Protein AF-G5A6H3-F1 (afdb_monomer)

pLDDT: mean 76.56, std 13.39, range [35.28, 92.44]

Solvent-accessible surface area (backbone atoms only — not comparable to full-atom values): 8759 Å² total; per-residue (Å²): 106,71,71,62,59,63,60,44,74,93,44,100,85,47,59,55,49,63,44,80,76,49,101,48,30,39,38,37,39,37,41,42,73,44,77,41,95,83,40,44,35,33,40,39,39,37,40,33,43,37,38,55,46,83,60,92,42,37,40,32,39,37,40,34,44,34,43,38,41,36,38,43,68,88,54,76,70,49,73,50,49,35,39,36,38,39,40,37,38,39,34,64,39,88,93,39,90,96,43,68,46,78,48,75,49,74,49,79,41,75,57,94,70,90,62,98,46,71,67,62,53,51,49,48,40,65,74,45,49,50,54,52,51,50,49,54,51,50,54,51,51,54,50,51,52,50,55,52,54,53,53,65,70,69,56,82,131

Sequence (157 aa):
MWEVMKFGVISNECCACVFIRSEDMVASQGCFTQPLENGGSVKIRSQCLMKRIVVQGSIVFVESITEWVARPSCSAEWSHVTRDYGWVTVLSVASMPGMCQLQTVIRLQSSESMMNDPASSLLGLSDVIIPALRMVLRSRYQLVDKALLDSSRAAPL

Structure (mmCIF, N/CA/C/O backbone):
data_AF-G5A6H3-F1
#
_entry.id   AF-G5A6H3-F1
#
loop_
_atom_site.group_PDB
_atom_site.id
_atom_site.type_symbol
_atom_site.label_atom_id
_atom_site.label_alt_id
_atom_site.label_comp_id
_atom_site.label_asym_id
_atom_site.label_entity_id
_atom_site.label_seq_id
_atom_site.pdbx_PDB_ins_code
_atom_site.Cartn_x
_atom_site.Cartn_y
_atom_site.Cartn_z
_atom_site.occupancy
_atom_site.B_iso_or_equiv
_atom_site.auth_seq_id
_atom_site.auth_comp_id
_atom_site.auth_asym_id
_atom_site.auth_atom_id
_atom_site.pdbx_PDB_model_num
ATOM 1 N N . MET A 1 1 ? -7.684 -5.193 14.684 1.00 64.75 1 MET A N 1
ATOM 2 C CA . MET A 1 1 ? -7.267 -4.584 13.398 1.00 64.75 1 MET A CA 1
ATOM 3 C C . MET A 1 1 ? -6.236 -3.476 13.569 1.00 64.75 1 MET A C 1
ATOM 5 O O . MET A 1 1 ? -5.161 -3.613 13.016 1.00 64.75 1 MET A O 1
ATOM 9 N N . TRP A 1 2 ? -6.523 -2.398 14.309 1.00 72.88 2 TRP A N 1
ATOM 10 C CA . TRP A 1 2 ? -5.578 -1.275 14.444 1.00 72.88 2 TRP A CA 1
ATOM 11 C C . TRP A 1 2 ? -4.208 -1.689 14.992 1.00 72.88 2 TRP A C 1
ATOM 13 O O . TRP A 1 2 ? -3.192 -1.320 14.420 1.00 72.88 2 TRP A O 1
ATOM 23 N N . GLU A 1 3 ? -4.177 -2.546 16.015 1.00 72.50 3 GLU A N 1
ATOM 24 C CA . GLU A 1 3 ? -2.915 -3.102 16.519 1.00 72.50 3 GLU A CA 1
ATOM 25 C C . GLU A 1 3 ? -2.179 -3.918 15.445 1.00 72.50 3 GLU A C 1
ATOM 27 O O . GLU A 1 3 ? -0.991 -3.721 15.238 1.00 72.50 3 GLU A O 1
ATOM 32 N N . VAL A 1 4 ? -2.893 -4.728 14.654 1.00 67.94 4 VAL A N 1
ATOM 33 C CA . VAL A 1 4 ? -2.323 -5.454 13.498 1.00 67.94 4 VAL A CA 1
ATOM 34 C C . VAL A 1 4 ? -1.750 -4.488 12.451 1.00 67.94 4 VAL A C 1
ATOM 36 O O . VAL A 1 4 ? -0.679 -4.732 11.906 1.00 67.94 4 VAL A O 1
ATOM 39 N N . MET A 1 5 ? -2.419 -3.359 12.201 1.00 65.69 5 MET A N 1
ATOM 40 C CA . MET A 1 5 ? -1.929 -2.317 11.293 1.00 65.69 5 MET A CA 1
ATOM 41 C C . MET A 1 5 ? -0.677 -1.608 11.836 1.00 65.69 5 MET A C 1
ATOM 43 O O . MET A 1 5 ? 0.212 -1.289 11.048 1.00 65.69 5 MET A O 1
ATOM 47 N N . LYS A 1 6 ? -0.556 -1.415 13.160 1.00 67.88 6 LYS A N 1
ATOM 48 C CA . LYS A 1 6 ? 0.663 -0.885 13.807 1.00 67.88 6 LYS A CA 1
ATOM 49 C C . LYS A 1 6 ? 1.865 -1.818 13.671 1.00 67.88 6 LYS A C 1
ATOM 51 O O . LYS A 1 6 ? 2.990 -1.335 13.651 1.00 67.88 6 LYS A O 1
ATOM 56 N N . PHE A 1 7 ? 1.649 -3.126 13.543 1.00 61.50 7 PHE A N 1
ATOM 57 C CA . PHE A 1 7 ? 2.739 -4.078 13.308 1.00 61.50 7 PHE A CA 1
ATOM 58 C C . PHE A 1 7 ? 3.270 -4.064 11.870 1.00 61.50 7 PHE A C 1
ATOM 60 O O . PHE A 1 7 ? 4.231 -4.775 11.615 1.00 61.50 7 PHE A O 1
ATOM 67 N N . GLY A 1 8 ? 2.652 -3.286 10.964 1.00 53.25 8 GLY A N 1
ATOM 68 C CA . GLY A 1 8 ? 3.038 -3.047 9.568 1.00 53.25 8 GLY A CA 1
ATOM 69 C C . GLY A 1 8 ? 3.926 -4.108 8.912 1.00 53.25 8 GLY A C 1
ATOM 70 O O . GLY A 1 8 ? 5.129 -4.119 9.105 1.00 53.25 8 GLY A O 1
ATOM 71 N N . VAL A 1 9 ? 3.329 -4.920 8.034 1.00 52.25 9 VAL A N 1
ATOM 72 C CA . VAL A 1 9 ? 4.011 -5.918 7.187 1.00 52.25 9 VAL A CA 1
ATOM 73 C C . VAL A 1 9 ? 4.910 -6.868 7.991 1.00 52.25 9 VAL A C 1
ATOM 75 O O . VAL A 1 9 ? 6.132 -6.784 7.968 1.00 52.25 9 VAL A O 1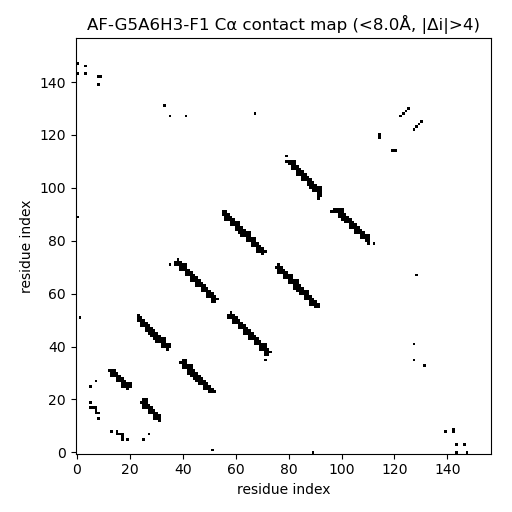
ATOM 78 N N . ILE A 1 10 ? 4.293 -7.866 8.621 1.00 43.12 10 ILE A N 1
ATOM 79 C CA . ILE A 1 10 ? 4.989 -9.094 9.025 1.00 43.12 10 ILE A CA 1
ATOM 80 C C . ILE A 1 10 ? 5.251 -9.917 7.753 1.00 43.12 10 ILE A C 1
ATOM 82 O O . ILE A 1 10 ? 4.490 -10.809 7.389 1.00 43.12 10 ILE A O 1
ATOM 86 N N . SER A 1 11 ? 6.306 -9.568 7.025 1.00 45.84 11 SER A N 1
ATOM 87 C CA . SER A 1 11 ? 6.936 -10.455 6.050 1.00 45.84 11 SER A CA 1
ATOM 88 C C . SER A 1 11 ? 8.443 -10.336 6.225 1.00 45.84 11 SER A C 1
ATOM 90 O O . SER A 1 11 ? 8.997 -9.251 6.058 1.00 45.84 11 SER A O 1
ATOM 92 N N . ASN A 1 12 ? 9.093 -11.457 6.553 1.00 42.59 12 ASN A N 1
ATOM 93 C CA . ASN A 1 12 ? 10.542 -11.576 6.778 1.00 42.59 12 ASN A CA 1
ATOM 94 C C . ASN A 1 12 ? 11.403 -11.112 5.587 1.00 42.59 12 ASN A C 1
ATOM 96 O O . ASN A 1 12 ? 12.612 -10.962 5.732 1.00 42.59 12 ASN A O 1
ATOM 100 N N . GLU A 1 13 ? 10.804 -10.896 4.416 1.00 50.97 13 GLU A N 1
ATOM 101 C CA . GLU A 1 13 ? 11.502 -10.560 3.172 1.00 50.97 13 GLU A CA 1
ATOM 102 C C . GLU A 1 13 ? 11.461 -9.056 2.837 1.00 50.97 13 GLU A C 1
ATOM 104 O O . GLU A 1 13 ? 12.041 -8.622 1.842 1.00 50.97 13 GLU A O 1
ATOM 109 N N . CYS A 1 14 ? 10.773 -8.239 3.644 1.00 59.44 14 CYS A N 1
ATOM 110 C CA . CYS A 1 14 ? 10.567 -6.814 3.380 1.00 59.44 14 CYS A CA 1
ATOM 111 C C . CYS A 1 14 ? 11.271 -5.930 4.421 1.00 59.44 14 CYS A C 1
ATOM 113 O O . CYS A 1 14 ? 11.074 -6.091 5.622 1.00 59.44 14 CYS A O 1
ATOM 115 N N . CYS A 1 15 ? 12.012 -4.912 3.969 1.00 64.44 15 CYS A N 1
ATOM 116 C CA . CYS A 1 15 ? 12.469 -3.832 4.846 1.00 64.44 15 CYS A CA 1
ATOM 117 C C . CYS A 1 15 ? 11.292 -2.880 5.097 1.00 64.44 15 CYS A C 1
ATOM 119 O O . CYS A 1 15 ? 11.088 -1.943 4.320 1.00 64.44 15 CYS A O 1
ATOM 121 N N . ALA A 1 16 ? 10.498 -3.133 6.138 1.00 72.44 16 ALA A N 1
ATOM 122 C CA . ALA A 1 16 ? 9.415 -2.252 6.564 1.00 72.44 16 ALA A CA 1
ATOM 123 C C . ALA A 1 16 ? 9.705 -1.650 7.946 1.00 72.44 16 ALA A C 1
ATOM 125 O O . ALA A 1 16 ? 10.083 -2.352 8.878 1.00 72.44 16 ALA A O 1
ATOM 126 N N . CYS A 1 17 ? 9.509 -0.341 8.073 1.00 79.25 17 CYS A N 1
ATOM 127 C CA . CYS A 1 17 ? 9.590 0.403 9.322 1.00 79.25 17 CYS A CA 1
ATOM 128 C C . CYS A 1 17 ? 8.228 1.028 9.613 1.00 79.25 17 CYS A C 1
ATOM 130 O O . CYS A 1 17 ? 7.607 1.611 8.720 1.00 79.25 17 CYS A O 1
ATOM 132 N N . VAL A 1 18 ? 7.788 0.955 10.867 1.00 80.50 18 VAL A N 1
ATOM 133 C CA . VAL A 1 18 ? 6.558 1.598 11.333 1.00 80.50 18 VAL A CA 1
ATOM 134 C C . VAL A 1 18 ? 6.892 2.602 12.425 1.00 80.50 18 VAL A C 1
ATOM 136 O O . VAL A 1 18 ? 7.639 2.311 13.354 1.00 80.50 18 VAL A O 1
ATOM 139 N N . PHE A 1 19 ? 6.321 3.793 12.310 1.00 84.56 19 PHE A N 1
ATOM 140 C CA . PHE A 1 19 ? 6.499 4.900 13.233 1.00 84.56 19 PHE A CA 1
ATOM 141 C C . PHE A 1 19 ? 5.136 5.288 13.797 1.00 84.56 19 PHE A C 1
ATOM 143 O O . PHE A 1 19 ? 4.286 5.836 13.089 1.00 84.56 19 PHE A O 1
ATOM 150 N N . ILE A 1 20 ? 4.924 5.024 15.083 1.00 86.94 20 ILE A N 1
ATOM 151 C CA . ILE A 1 20 ? 3.728 5.478 15.795 1.00 86.94 20 ILE A CA 1
ATOM 152 C C . ILE A 1 20 ? 3.871 6.988 16.013 1.00 86.94 20 ILE A C 1
ATOM 154 O O . ILE A 1 20 ? 4.813 7.438 16.663 1.00 86.94 20 ILE A O 1
ATOM 158 N N . ARG A 1 21 ? 2.972 7.780 15.420 1.00 88.00 21 ARG A N 1
ATOM 159 C CA . ARG A 1 21 ? 2.966 9.249 15.539 1.00 88.00 21 ARG A CA 1
ATOM 160 C C . ARG A 1 21 ? 2.017 9.721 16.635 1.00 88.00 21 ARG A C 1
ATOM 162 O O . ARG A 1 21 ? 2.308 10.704 17.306 1.00 88.00 21 ARG A O 1
ATOM 169 N N . SER A 1 22 ? 0.907 9.013 16.820 1.00 89.75 22 SER A N 1
ATOM 170 C CA . SER A 1 22 ? -0.029 9.178 17.934 1.00 89.75 22 SER A CA 1
ATOM 171 C C . SER A 1 22 ? -0.840 7.891 18.126 1.00 89.75 22 SER A C 1
ATOM 173 O O . SER A 1 22 ? -0.640 6.916 17.400 1.00 89.75 22 SER A O 1
ATOM 175 N N . GLU A 1 23 ? -1.776 7.881 19.079 1.00 88.62 23 GLU A N 1
ATOM 176 C CA . GLU A 1 23 ? -2.689 6.750 19.298 1.00 88.62 23 GLU A CA 1
ATOM 177 C C . GLU A 1 23 ? -3.436 6.327 18.019 1.00 88.62 23 GLU A C 1
ATOM 179 O O . GLU A 1 23 ? -3.594 5.130 17.761 1.00 88.62 23 GLU A O 1
ATOM 184 N N . ASP A 1 24 ? -3.824 7.307 17.199 1.00 90.12 24 ASP A N 1
ATOM 185 C CA . ASP A 1 24 ? -4.634 7.145 15.989 1.00 90.12 24 ASP A CA 1
ATOM 186 C C . ASP A 1 24 ? -3.874 7.453 14.695 1.00 90.12 24 ASP A C 1
ATOM 188 O O . ASP A 1 24 ? -4.481 7.552 13.629 1.00 90.12 24 ASP A O 1
ATOM 192 N N . MET A 1 25 ? -2.552 7.619 14.747 1.00 90.12 25 MET A N 1
ATOM 193 C CA . MET A 1 25 ? -1.760 7.945 13.564 1.00 90.12 25 MET A CA 1
ATOM 194 C C . MET A 1 25 ? -0.472 7.140 13.500 1.00 90.12 25 MET A C 1
ATOM 196 O O . MET A 1 25 ? 0.345 7.144 14.423 1.00 90.12 25 MET A O 1
ATOM 200 N N . VAL A 1 26 ? -0.266 6.493 12.358 1.00 89.31 26 VAL A N 1
ATOM 201 C CA . VAL A 1 26 ? 0.889 5.645 12.085 1.00 89.31 26 VAL A CA 1
ATOM 202 C C . VAL A 1 26 ? 1.474 6.039 10.740 1.00 89.31 26 VAL A C 1
ATOM 204 O O . VAL A 1 26 ? 0.757 6.136 9.751 1.00 89.31 26 VAL A O 1
ATOM 207 N N . ALA A 1 27 ? 2.784 6.245 10.693 1.00 88.56 27 ALA A N 1
ATOM 208 C CA . ALA A 1 27 ? 3.519 6.316 9.441 1.00 88.56 27 ALA A CA 1
ATOM 209 C C . ALA A 1 27 ? 4.242 4.989 9.209 1.00 88.56 27 ALA A C 1
ATOM 211 O O . ALA A 1 27 ? 4.684 4.337 10.150 1.00 88.56 27 ALA A O 1
ATOM 212 N N . SER A 1 28 ? 4.386 4.589 7.958 1.00 86.38 28 SER A N 1
ATOM 213 C CA . SER A 1 28 ? 5.127 3.398 7.573 1.00 86.38 28 SER A CA 1
ATOM 214 C C . SER A 1 28 ? 5.986 3.686 6.355 1.00 86.38 28 SER A C 1
ATOM 216 O O . SER A 1 28 ? 5.643 4.512 5.509 1.00 86.38 28 SER A O 1
ATOM 218 N N . GLN A 1 29 ? 7.122 3.011 6.283 1.00 87.25 29 GLN A N 1
ATOM 219 C CA . GLN A 1 29 ? 8.006 3.028 5.134 1.00 87.25 29 GLN A CA 1
ATOM 220 C C . GLN A 1 29 ? 8.359 1.589 4.793 1.00 87.25 29 GLN A C 1
ATOM 222 O O . GLN A 1 29 ? 8.780 0.845 5.668 1.00 87.25 29 GLN A O 1
ATOM 227 N N . GLY A 1 30 ? 8.189 1.194 3.538 1.00 84.06 30 GLY A N 1
ATOM 228 C CA . GLY A 1 30 ? 8.499 -0.145 3.057 1.00 84.06 30 GLY A CA 1
ATOM 229 C C . GLY A 1 30 ? 9.390 -0.097 1.827 1.00 84.06 30 GLY A C 1
ATOM 230 O O . GLY A 1 30 ? 9.196 0.742 0.951 1.00 84.06 30 GLY A O 1
ATOM 231 N N . CYS A 1 31 ? 10.345 -1.016 1.744 1.00 86.12 31 CYS A N 1
ATOM 232 C CA . CYS A 1 31 ? 11.110 -1.294 0.539 1.00 86.12 31 CYS A CA 1
ATOM 233 C C . CYS A 1 31 ? 11.086 -2.798 0.270 1.00 86.12 31 CYS A C 1
ATOM 235 O O . CYS A 1 31 ? 11.505 -3.587 1.116 1.00 86.12 31 CYS A O 1
ATOM 237 N N . PHE A 1 32 ? 10.620 -3.188 -0.912 1.00 83.25 32 PHE A N 1
ATOM 238 C CA . PHE A 1 32 ? 10.561 -4.585 -1.332 1.00 83.25 32 PHE A CA 1
ATOM 239 C C . PHE A 1 32 ? 10.791 -4.705 -2.835 1.00 83.25 32 PHE A C 1
ATOM 241 O O . PHE A 1 32 ? 10.558 -3.763 -3.592 1.00 83.25 32 PHE A O 1
ATOM 248 N N . THR A 1 33 ? 11.281 -5.862 -3.262 1.00 86.19 33 THR A N 1
ATOM 249 C CA . THR A 1 33 ? 11.539 -6.165 -4.671 1.00 86.19 33 THR A CA 1
ATOM 250 C C . THR A 1 33 ? 10.623 -7.301 -5.081 1.00 86.19 33 THR A C 1
ATOM 252 O O . THR A 1 33 ? 10.571 -8.311 -4.386 1.00 86.19 33 THR A O 1
ATOM 255 N N . GLN A 1 34 ? 9.909 -7.149 -6.194 1.00 82.69 34 GLN A N 1
ATOM 256 C CA . GLN A 1 34 ? 9.093 -8.218 -6.760 1.00 82.69 34 GLN A CA 1
ATOM 257 C C . GLN A 1 34 ? 9.616 -8.637 -8.134 1.00 82.69 34 GLN A C 1
ATOM 259 O O . GLN A 1 34 ? 10.009 -7.769 -8.920 1.00 82.69 34 GLN A O 1
ATOM 264 N N . PRO A 1 35 ? 9.645 -9.944 -8.439 1.00 84.56 35 PRO A N 1
ATOM 265 C CA . PRO A 1 35 ? 9.925 -10.411 -9.789 1.00 84.56 35 PRO A CA 1
ATOM 266 C C . PRO A 1 35 ? 8.793 -9.994 -10.738 1.00 84.56 35 PRO A C 1
ATOM 268 O O . PRO A 1 35 ? 7.630 -9.936 -10.340 1.00 84.56 35 PRO A O 1
ATOM 271 N N . LEU A 1 36 ? 9.138 -9.700 -11.992 1.00 83.25 36 LEU A N 1
ATOM 272 C CA . LEU A 1 36 ? 8.161 -9.458 -13.058 1.00 83.25 36 LEU A CA 1
ATOM 273 C C . LEU A 1 36 ? 7.874 -10.766 -13.803 1.00 83.25 36 LEU A C 1
ATOM 275 O O . LEU A 1 36 ? 8.789 -11.563 -14.011 1.00 83.25 36 LEU A O 1
ATOM 279 N N . GLU A 1 37 ? 6.629 -10.970 -14.245 1.00 77.50 37 GLU A N 1
ATOM 280 C CA . GLU A 1 37 ? 6.214 -12.190 -14.967 1.00 77.50 37 GLU A CA 1
ATOM 281 C C . GLU A 1 37 ? 7.039 -12.421 -16.245 1.00 77.50 37 GLU A C 1
ATOM 283 O O . GLU A 1 37 ? 7.411 -13.549 -16.555 1.00 77.50 37 GLU A O 1
ATOM 288 N N . ASN A 1 38 ? 7.414 -11.338 -16.929 1.00 74.06 38 ASN A N 1
ATOM 289 C CA . ASN A 1 38 ? 8.176 -11.367 -18.183 1.00 74.06 38 ASN A CA 1
ATOM 290 C C . ASN A 1 38 ? 9.702 -11.418 -17.966 1.00 74.06 38 ASN A C 1
ATOM 292 O O . ASN A 1 38 ? 10.475 -11.158 -18.888 1.00 74.06 38 ASN A O 1
ATOM 296 N N . GLY A 1 39 ? 10.144 -11.701 -16.740 1.00 82.25 39 GLY A N 1
ATOM 297 C CA . GLY A 1 39 ? 11.538 -11.589 -16.334 1.00 82.25 39 GLY A CA 1
ATOM 298 C C . GLY A 1 39 ? 11.923 -10.177 -15.885 1.00 82.25 39 GLY A C 1
ATOM 299 O O . GLY A 1 39 ? 11.329 -9.165 -16.269 1.00 82.25 39 GLY A O 1
ATOM 300 N N . GLY A 1 40 ? 12.943 -10.114 -15.032 1.00 87.44 40 GLY A N 1
ATOM 301 C CA . GLY A 1 40 ? 13.390 -8.880 -14.397 1.00 87.44 40 GLY A CA 1
ATOM 302 C C . GLY A 1 40 ? 12.738 -8.660 -13.035 1.00 87.44 40 GLY A C 1
ATOM 303 O O . GLY A 1 40 ? 12.225 -9.588 -12.407 1.00 87.44 40 GLY A O 1
ATOM 304 N N . SER A 1 41 ? 12.796 -7.427 -12.538 1.00 89.62 41 SER A N 1
ATOM 305 C CA . SER A 1 41 ? 12.278 -7.099 -11.205 1.00 89.62 41 SER A CA 1
ATOM 306 C C . SER A 1 41 ? 11.793 -5.662 -11.107 1.00 89.62 41 SER A C 1
ATOM 308 O O . SER A 1 41 ? 12.256 -4.786 -11.832 1.00 89.62 41 SER A O 1
ATOM 310 N N . VAL A 1 42 ? 10.893 -5.405 -10.165 1.00 87.56 42 VAL A N 1
ATOM 311 C CA . VAL A 1 42 ? 10.499 -4.062 -9.754 1.00 87.56 42 VAL A CA 1
ATOM 312 C C . VAL A 1 42 ? 10.851 -3.858 -8.289 1.00 87.56 42 VAL A C 1
ATOM 314 O O . VAL A 1 42 ? 10.444 -4.623 -7.417 1.00 87.56 42 VAL A O 1
ATOM 317 N N . LYS A 1 43 ? 11.633 -2.817 -8.012 1.00 89.62 43 LYS A N 1
ATOM 318 C CA . LYS A 1 43 ? 11.880 -2.337 -6.656 1.00 89.62 43 LYS A CA 1
ATOM 319 C C . LYS A 1 43 ? 10.819 -1.303 -6.314 1.00 89.62 43 LYS A C 1
ATOM 321 O O . LYS A 1 43 ? 10.634 -0.338 -7.049 1.00 89.62 43 LYS A O 1
ATOM 326 N N . ILE A 1 44 ? 10.157 -1.510 -5.189 1.00 87.75 44 ILE A N 1
ATOM 327 C CA . ILE A 1 44 ? 9.022 -0.721 -4.736 1.00 87.75 44 ILE 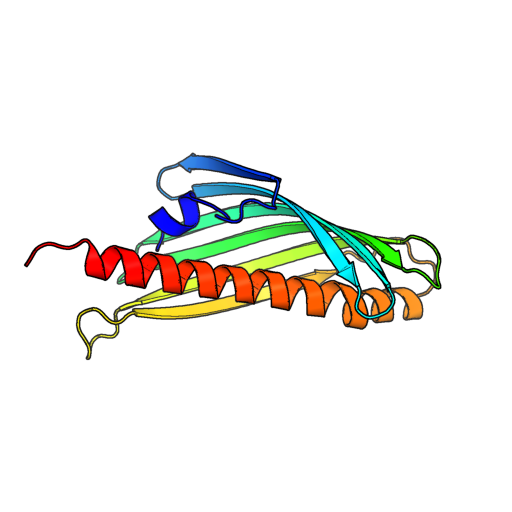A CA 1
ATOM 328 C C . ILE A 1 44 ? 9.413 -0.090 -3.408 1.00 87.75 44 ILE A C 1
ATOM 330 O O . ILE A 1 44 ? 9.793 -0.791 -2.467 1.00 87.75 44 ILE A O 1
ATOM 334 N N . ARG A 1 45 ? 9.346 1.238 -3.338 1.00 89.56 45 ARG A N 1
ATOM 335 C CA . ARG A 1 45 ? 9.543 2.004 -2.106 1.00 89.56 45 ARG A CA 1
ATOM 336 C C . ARG A 1 45 ? 8.277 2.775 -1.810 1.00 89.56 45 ARG A C 1
ATOM 338 O O . ARG A 1 45 ? 7.906 3.647 -2.578 1.00 89.56 45 ARG A O 1
ATOM 345 N N . SER A 1 46 ? 7.630 2.464 -0.701 1.00 87.62 46 SER A N 1
ATOM 346 C CA . SER A 1 46 ? 6.375 3.091 -0.301 1.00 87.62 46 SER A CA 1
ATOM 347 C C . SER A 1 46 ? 6.563 3.814 1.023 1.00 87.62 46 SER A C 1
ATOM 349 O O . SER A 1 46 ? 7.157 3.276 1.957 1.00 87.62 46 SER A O 1
ATOM 351 N N . GLN A 1 47 ? 6.063 5.038 1.100 1.00 90.12 47 GLN A N 1
ATOM 352 C 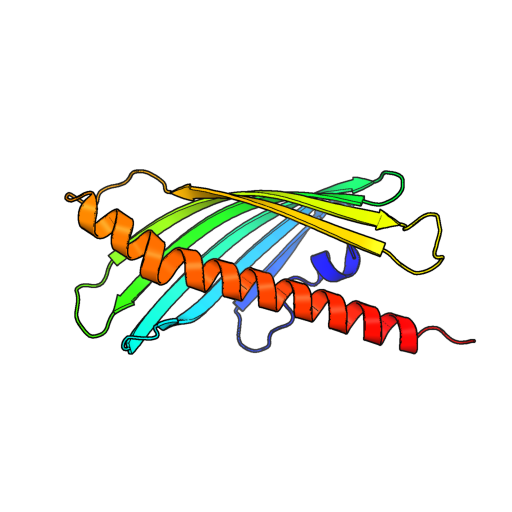CA . GLN A 1 47 ? 5.873 5.783 2.336 1.00 90.12 47 GLN A CA 1
ATOM 353 C C . GLN A 1 47 ? 4.379 5.983 2.511 1.00 90.12 47 GLN A C 1
ATOM 355 O O . GLN A 1 47 ? 3.726 6.469 1.594 1.00 90.12 47 GLN A O 1
ATOM 360 N N . CYS A 1 48 ? 3.826 5.593 3.649 1.00 88.19 48 CYS A N 1
ATOM 361 C CA . CYS A 1 48 ? 2.391 5.596 3.874 1.00 88.19 48 CYS A CA 1
ATOM 362 C C . CYS A 1 48 ? 2.053 6.194 5.238 1.00 88.19 48 CYS A C 1
ATOM 364 O O . CYS A 1 48 ? 2.637 5.815 6.252 1.00 88.19 48 CYS A O 1
ATOM 366 N N . LEU A 1 49 ? 1.096 7.113 5.261 1.00 90.88 49 LEU A N 1
ATOM 367 C CA . LEU A 1 49 ? 0.477 7.658 6.453 1.00 90.88 49 LEU A CA 1
ATOM 368 C C . LEU A 1 49 ? -0.917 7.052 6.617 1.00 90.88 49 LEU A C 1
ATOM 370 O O . LEU A 1 49 ? -1.723 7.032 5.689 1.00 90.88 49 LEU A O 1
ATOM 374 N N . MET A 1 50 ? -1.198 6.570 7.819 1.00 90.12 50 MET A N 1
ATOM 375 C CA . MET A 1 50 ? -2.475 5.989 8.198 1.00 90.12 50 MET A CA 1
ATOM 376 C C . MET A 1 50 ? -3.043 6.750 9.388 1.00 90.12 50 MET A C 1
ATOM 378 O O . MET A 1 50 ? -2.353 6.936 10.393 1.00 90.12 50 MET A O 1
ATOM 382 N N . LYS A 1 51 ? -4.306 7.166 9.291 1.00 92.31 51 LYS A N 1
ATOM 383 C CA . LYS A 1 51 ? -5.027 7.846 10.371 1.00 92.31 51 LYS A CA 1
ATOM 384 C C . LYS A 1 51 ? -6.333 7.126 10.677 1.00 92.31 51 LYS A C 1
ATOM 386 O O . LYS A 1 51 ? -7.195 7.016 9.808 1.00 92.31 51 LYS A O 1
ATOM 391 N N . ARG A 1 52 ? -6.492 6.667 11.914 1.00 92.38 52 ARG A N 1
ATOM 392 C CA . ARG A 1 52 ? -7.712 6.032 12.409 1.00 92.38 52 ARG A CA 1
ATOM 393 C C . ARG A 1 52 ? -8.717 7.077 12.889 1.00 92.38 52 ARG A C 1
ATOM 395 O O . ARG A 1 52 ? -8.356 8.086 13.484 1.00 92.38 52 ARG A O 1
ATOM 402 N N . ILE A 1 53 ? -9.989 6.791 12.656 1.00 90.44 53 ILE A N 1
ATOM 403 C CA . ILE A 1 53 ? -11.133 7.415 13.310 1.00 90.44 53 ILE A CA 1
ATOM 404 C C . ILE A 1 53 ? -11.964 6.291 13.926 1.00 90.44 53 ILE A C 1
ATOM 406 O O . ILE A 1 53 ? -12.362 5.346 13.237 1.00 90.44 53 ILE A O 1
ATOM 410 N N . VAL A 1 54 ? -12.197 6.384 15.233 1.00 88.75 54 VAL A N 1
ATOM 411 C CA . VAL A 1 54 ? -13.011 5.419 15.976 1.00 88.75 54 VAL A CA 1
ATOM 412 C C . VAL A 1 54 ? -14.486 5.791 15.826 1.00 88.75 54 VAL A C 1
ATOM 414 O O . VAL A 1 54 ? -14.877 6.931 16.064 1.00 88.75 54 VAL A O 1
ATOM 417 N N . VAL A 1 55 ? -15.295 4.820 15.409 1.00 83.88 55 VAL A N 1
ATOM 418 C CA . VAL A 1 55 ? -16.759 4.923 15.267 1.00 83.88 55 VAL A CA 1
ATOM 419 C C . VAL A 1 55 ? -17.390 3.672 15.898 1.00 83.88 55 VAL A C 1
ATOM 421 O O . VAL A 1 55 ? -16.758 3.031 16.736 1.00 83.88 55 VAL A O 1
ATOM 424 N N . GLN A 1 56 ? -18.600 3.260 15.500 1.00 80.62 56 GLN A N 1
ATOM 425 C CA . GLN A 1 56 ? -19.096 1.896 15.756 1.00 80.62 56 GLN A CA 1
ATOM 426 C C . GLN A 1 56 ? -18.308 0.874 14.904 1.00 80.62 56 GLN A C 1
ATOM 428 O O . GLN A 1 56 ? -18.817 0.289 13.952 1.00 80.62 56 GLN A O 1
ATOM 433 N N . GLY A 1 57 ? -17.013 0.745 15.200 1.00 81.75 57 GLY A N 1
ATOM 434 C CA . GLY A 1 57 ? -16.000 0.134 14.346 1.00 81.75 57 GLY A CA 1
ATOM 435 C C . GLY A 1 57 ? -14.779 1.044 14.207 1.00 81.75 57 GLY A C 1
ATOM 436 O O . GLY A 1 57 ? -14.394 1.767 15.129 1.00 81.75 57 GLY A O 1
ATOM 437 N N . SER A 1 58 ? -14.131 1.026 13.049 1.00 85.12 58 SER A N 1
ATOM 438 C CA . SER A 1 58 ? -13.010 1.923 12.758 1.00 85.12 58 SER A CA 1
ATOM 439 C C . SER A 1 58 ? -12.938 2.245 11.275 1.00 85.12 58 SER A C 1
ATOM 441 O O . SER A 1 58 ? -13.141 1.373 10.434 1.00 85.12 58 SER A O 1
ATOM 443 N N . ILE A 1 59 ? -12.597 3.488 10.959 1.00 89.31 59 ILE A N 1
ATOM 444 C CA . ILE A 1 59 ? -12.231 3.918 9.609 1.00 89.31 59 ILE A CA 1
ATOM 445 C C . ILE A 1 59 ? -10.761 4.317 9.655 1.00 89.31 59 ILE A C 1
ATOM 447 O O . ILE A 1 59 ? -10.347 5.040 10.555 1.00 89.31 59 ILE A O 1
ATOM 451 N N . VAL A 1 60 ? -9.962 3.843 8.710 1.00 89.38 60 VAL A N 1
ATOM 452 C CA . VAL A 1 60 ? -8.545 4.176 8.586 1.00 89.38 60 VAL A CA 1
ATOM 453 C C . VAL A 1 60 ? -8.343 4.852 7.247 1.00 89.38 60 VAL A C 1
ATOM 455 O O . VAL A 1 60 ? -8.478 4.2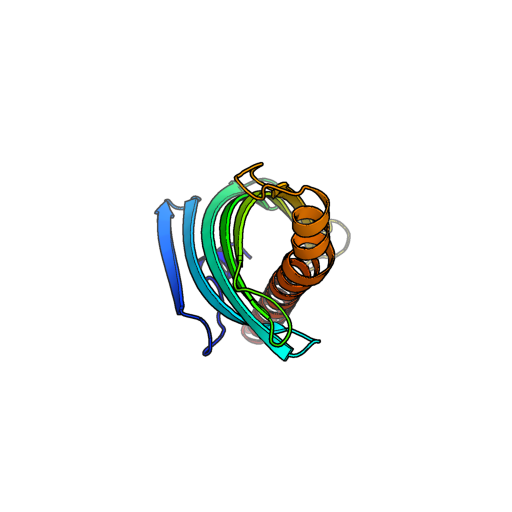13 6.210 1.00 89.38 60 VAL A O 1
ATOM 458 N N . PHE A 1 61 ? -8.028 6.140 7.272 1.00 91.56 61 PHE A N 1
ATOM 459 C CA . PHE A 1 61 ? -7.571 6.866 6.096 1.00 91.56 61 PHE A CA 1
ATOM 460 C C . PHE A 1 61 ? -6.140 6.471 5.791 1.00 91.56 61 PHE A C 1
ATOM 462 O O . PHE A 1 61 ? -5.323 6.350 6.704 1.00 91.56 61 PHE A O 1
ATOM 469 N N . VAL A 1 62 ? -5.858 6.280 4.512 1.00 89.38 62 VAL A N 1
ATOM 470 C CA . VAL A 1 62 ? -4.554 5.881 4.000 1.00 89.38 62 VAL A CA 1
ATOM 471 C C . VAL A 1 62 ? -4.144 6.902 2.957 1.00 89.38 62 VAL A C 1
ATOM 473 O O . VAL A 1 62 ? -4.925 7.212 2.060 1.00 89.38 62 VAL A O 1
ATOM 476 N N . GLU A 1 63 ? -2.926 7.405 3.071 1.00 92.44 63 GLU A N 1
ATOM 477 C CA . GLU A 1 63 ? -2.247 8.170 2.032 1.00 92.44 63 GLU A CA 1
ATOM 478 C C . GLU A 1 63 ? -0.853 7.579 1.854 1.00 92.44 63 GLU A C 1
ATOM 480 O O . GLU A 1 63 ? -0.190 7.244 2.835 1.00 92.44 63 GLU A O 1
ATOM 485 N N . SER A 1 64 ? -0.396 7.412 0.621 1.00 89.38 64 SER A N 1
ATOM 486 C CA . SER A 1 64 ? 0.932 6.901 0.334 1.00 89.38 64 SER A CA 1
ATOM 487 C C . SER A 1 64 ? 1.523 7.518 -0.921 1.00 89.38 64 SER A C 1
ATOM 489 O O . SER A 1 64 ? 0.828 7.890 -1.866 1.00 89.38 64 SER A O 1
ATOM 491 N N . ILE A 1 65 ? 2.846 7.617 -0.910 1.00 90.81 65 ILE A N 1
ATOM 492 C CA . ILE A 1 65 ? 3.670 7.872 -2.080 1.00 90.81 65 ILE A CA 1
ATOM 493 C C . ILE A 1 65 ? 4.488 6.610 -2.310 1.00 90.81 65 ILE A C 1
ATOM 495 O O . ILE A 1 65 ? 5.166 6.131 -1.395 1.00 90.81 65 ILE A O 1
ATOM 499 N N . THR A 1 66 ? 4.430 6.085 -3.528 1.00 89.06 66 THR A N 1
ATOM 500 C CA . THR A 1 66 ? 5.159 4.883 -3.913 1.00 89.06 66 THR A CA 1
ATOM 501 C C . THR A 1 66 ? 6.035 5.163 -5.126 1.00 89.06 66 THR A C 1
ATOM 503 O O . THR A 1 66 ? 5.555 5.566 -6.184 1.00 89.06 66 THR A O 1
ATOM 506 N N . GLU A 1 67 ? 7.334 4.944 -4.961 1.00 90.62 67 GLU A N 1
ATOM 507 C CA . GLU A 1 67 ? 8.321 4.935 -6.032 1.00 90.62 67 GLU A CA 1
ATOM 508 C C . GLU A 1 67 ? 8.466 3.513 -6.573 1.00 90.62 67 GLU A C 1
ATOM 510 O O . GLU A 1 67 ? 8.627 2.543 -5.822 1.00 90.62 67 GLU A O 1
ATOM 515 N N . TRP A 1 68 ? 8.468 3.410 -7.893 1.00 89.50 68 TRP A N 1
ATOM 516 C CA . TRP A 1 68 ? 8.601 2.177 -8.647 1.00 89.50 68 TRP A CA 1
ATOM 517 C C . TRP A 1 68 ? 9.863 2.288 -9.485 1.00 89.50 68 TRP A C 1
ATOM 519 O O . TRP A 1 68 ? 10.022 3.258 -10.220 1.00 89.50 68 TRP A O 1
ATOM 529 N N . VAL A 1 69 ? 10.761 1.315 -9.380 1.00 89.94 69 VAL A N 1
ATOM 530 C CA . VAL A 1 69 ? 11.944 1.214 -10.241 1.00 89.94 69 VAL A CA 1
ATOM 531 C C . VAL A 1 69 ? 11.940 -0.166 -10.867 1.00 89.94 69 VAL A C 1
ATOM 533 O O . VAL A 1 69 ? 12.284 -1.151 -10.209 1.00 89.94 69 VAL A O 1
ATOM 536 N N . ALA A 1 70 ? 11.507 -0.239 -12.119 1.00 87.81 70 ALA A N 1
ATOM 537 C CA . ALA A 1 70 ? 11.391 -1.482 -12.855 1.00 87.81 70 ALA A CA 1
ATOM 538 C C . ALA A 1 70 ? 12.617 -1.701 -13.737 1.00 87.81 70 ALA A C 1
ATOM 540 O O . ALA A 1 70 ? 13.038 -0.818 -14.480 1.00 87.81 70 ALA A O 1
ATOM 541 N N . ARG A 1 71 ? 13.145 -2.922 -13.683 1.00 89.19 71 ARG A N 1
ATOM 542 C CA . ARG A 1 71 ? 14.234 -3.442 -14.511 1.00 89.19 71 ARG A CA 1
ATOM 543 C C . ARG A 1 71 ? 13.725 -4.655 -15.286 1.00 89.19 71 ARG A C 1
ATOM 545 O O . ARG A 1 71 ? 13.967 -5.782 -14.841 1.00 89.19 71 ARG A O 1
ATOM 552 N N . PRO A 1 72 ? 12.958 -4.461 -16.371 1.00 83.81 72 PRO A N 1
ATOM 553 C CA . PRO A 1 72 ? 12.499 -5.568 -17.200 1.00 83.81 72 PRO A CA 1
ATOM 554 C C . PRO A 1 72 ? 13.676 -6.204 -17.943 1.00 83.81 72 PRO A C 1
ATOM 556 O O . PRO A 1 72 ? 14.648 -5.529 -18.271 1.00 83.81 72 PRO A O 1
ATOM 559 N N . SER A 1 73 ? 13.592 -7.498 -18.249 1.00 84.69 73 SER A N 1
ATOM 560 C CA . SER A 1 73 ? 14.663 -8.196 -18.980 1.00 84.69 73 SER A CA 1
ATOM 561 C C . SER A 1 73 ? 14.806 -7.762 -20.444 1.00 84.69 73 SER A C 1
ATOM 563 O O . SER A 1 73 ? 15.877 -7.923 -21.022 1.00 84.69 73 SER A O 1
ATOM 565 N N . CYS A 1 74 ? 13.740 -7.227 -21.047 1.00 79.81 74 CYS A N 1
ATOM 566 C CA . CYS A 1 74 ? 13.660 -6.948 -22.485 1.00 79.81 74 CYS A CA 1
ATOM 567 C C . CYS A 1 74 ? 13.530 -5.453 -22.829 1.00 79.81 74 CYS A C 1
ATOM 569 O O . CYS A 1 74 ? 13.301 -5.116 -23.987 1.00 79.81 74 CYS A O 1
ATOM 571 N N . SER A 1 75 ? 13.645 -4.551 -21.851 1.00 78.62 75 SER A N 1
ATOM 572 C CA . SER A 1 75 ? 13.528 -3.105 -22.072 1.00 78.62 75 SER A CA 1
ATOM 573 C C . SER A 1 75 ? 14.434 -2.314 -21.131 1.00 78.62 75 SER A C 1
ATOM 575 O O . SER A 1 75 ? 14.994 -2.859 -20.183 1.00 78.62 75 SER A O 1
ATOM 577 N N . ALA A 1 76 ? 14.555 -1.009 -21.377 1.00 84.19 76 ALA A N 1
ATOM 578 C CA . ALA A 1 76 ? 15.288 -0.116 -20.488 1.00 84.19 76 ALA A CA 1
ATOM 579 C C . 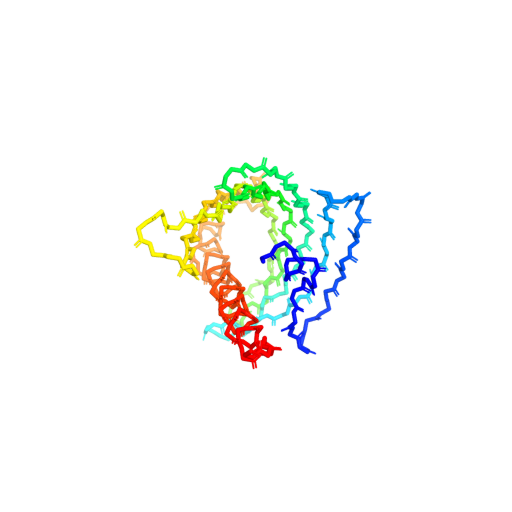ALA A 1 76 ? 14.663 -0.066 -19.082 1.00 84.19 76 ALA A C 1
ATOM 581 O O . ALA A 1 76 ? 13.449 -0.237 -18.918 1.00 84.19 76 ALA A O 1
ATOM 582 N N . GLU A 1 77 ? 15.512 0.195 -18.081 1.00 87.12 77 GLU A N 1
ATOM 583 C CA . GLU A 1 77 ? 15.066 0.533 -16.730 1.00 87.12 77 GLU A CA 1
ATOM 584 C C . GLU A 1 77 ? 14.197 1.791 -16.789 1.00 87.12 77 GLU A C 1
ATOM 586 O O . GLU A 1 77 ? 14.529 2.762 -17.473 1.00 87.12 77 GLU A O 1
ATOM 591 N N . TRP A 1 78 ? 13.097 1.778 -16.047 1.00 85.38 78 TRP A N 1
ATOM 592 C CA . TRP A 1 78 ? 12.250 2.946 -15.885 1.00 85.38 78 TRP A CA 1
ATOM 593 C C . TRP A 1 78 ? 11.871 3.141 -14.425 1.00 85.38 78 TRP A C 1
ATOM 595 O O . TRP A 1 78 ? 11.810 2.195 -13.633 1.00 85.38 78 TRP A O 1
ATOM 605 N N . SER A 1 79 ? 11.605 4.396 -14.074 1.00 87.12 79 SER A N 1
ATOM 606 C CA . SER A 1 79 ? 11.096 4.767 -12.765 1.00 87.12 79 SER A CA 1
ATOM 607 C C . SER A 1 79 ? 9.784 5.524 -12.883 1.00 87.12 79 SER A C 1
ATOM 609 O O . SER A 1 79 ? 9.505 6.195 -13.876 1.00 87.12 79 SER A O 1
ATOM 611 N N . HIS A 1 80 ? 8.944 5.367 -11.871 1.00 86.19 80 HIS A N 1
ATOM 612 C CA . HIS A 1 80 ? 7.652 6.020 -11.812 1.00 86.19 80 HIS A CA 1
ATOM 613 C C . HIS A 1 80 ? 7.277 6.316 -10.365 1.00 86.19 80 HIS A C 1
ATOM 615 O O . HIS A 1 80 ? 7.701 5.610 -9.450 1.00 86.19 80 HIS A O 1
ATOM 621 N N . VAL A 1 81 ? 6.463 7.346 -10.150 1.00 88.12 81 VAL A N 1
ATOM 622 C CA . VAL A 1 81 ? 5.953 7.697 -8.823 1.00 88.12 81 VAL A CA 1
ATOM 623 C C . VAL A 1 81 ? 4.438 7.733 -8.871 1.00 88.12 81 VAL A C 1
ATOM 625 O O . VAL A 1 81 ? 3.840 8.442 -9.680 1.00 88.12 81 VAL A O 1
ATOM 628 N N . THR A 1 82 ? 3.818 6.990 -7.964 1.00 88.56 82 THR A N 1
ATOM 629 C CA . THR A 1 82 ? 2.377 7.040 -7.742 1.00 88.56 82 THR A CA 1
ATOM 630 C C . THR A 1 82 ? 2.073 7.633 -6.383 1.00 88.56 82 THR A C 1
ATOM 632 O O . THR A 1 82 ? 2.828 7.473 -5.425 1.00 88.56 82 THR A O 1
ATOM 635 N N . ARG A 1 83 ? 0.919 8.282 -6.295 1.00 90.31 83 ARG A N 1
ATOM 636 C CA . ARG A 1 83 ? 0.268 8.607 -5.035 1.00 90.31 83 ARG A CA 1
ATOM 637 C C . ARG A 1 83 ? -0.972 7.751 -4.913 1.00 90.31 83 ARG A C 1
ATOM 639 O O . ARG A 1 83 ? -1.732 7.645 -5.870 1.00 90.31 83 ARG A O 1
ATOM 646 N N . ASP A 1 84 ? -1.186 7.153 -3.762 1.00 86.88 84 ASP A N 1
ATOM 647 C CA . ASP A 1 84 ? -2.414 6.437 -3.473 1.00 86.88 84 ASP A CA 1
ATOM 648 C C . ASP A 1 84 ? -3.062 6.988 -2.215 1.00 86.88 84 ASP A C 1
ATOM 650 O O . ASP A 1 84 ? -2.398 7.371 -1.257 1.00 86.88 84 ASP A O 1
ATOM 654 N N . TYR A 1 85 ? -4.381 7.099 -2.250 1.00 90.88 85 TYR A N 1
ATOM 655 C CA . TYR A 1 85 ? -5.155 7.555 -1.112 1.00 90.88 85 TYR A CA 1
ATOM 656 C C . TYR A 1 85 ? -6.484 6.832 -1.059 1.00 90.88 85 TYR A C 1
ATOM 658 O O . TYR A 1 85 ? -7.035 6.401 -2.075 1.00 90.88 85 TYR A O 1
ATOM 666 N N . GLY A 1 86 ? -7.023 6.705 0.139 1.00 90.88 86 GLY A N 1
ATOM 667 C CA . GLY A 1 86 ? -8.290 6.038 0.323 1.00 90.88 86 GLY A CA 1
ATOM 668 C C . GLY A 1 86 ? -8.559 5.719 1.772 1.00 90.88 86 GLY A C 1
ATOM 669 O O . GLY A 1 86 ? -8.074 6.396 2.680 1.00 90.88 86 GLY A O 1
ATOM 670 N N . TRP A 1 87 ? -9.366 4.692 1.985 1.00 89.00 87 TRP A N 1
ATOM 671 C CA . TRP A 1 87 ? -9.763 4.292 3.317 1.00 89.00 87 TRP A CA 1
ATOM 672 C C . TRP A 1 87 ? -9.996 2.794 3.424 1.00 89.00 87 TRP A C 1
ATOM 674 O O . TRP A 1 87 ? -10.330 2.106 2.457 1.00 89.00 87 TRP A O 1
ATOM 684 N N . VAL A 1 88 ? -9.855 2.317 4.652 1.00 86.56 88 VAL A N 1
ATOM 685 C CA . VAL A 1 88 ? -10.215 0.976 5.089 1.00 86.56 88 VAL A CA 1
ATOM 686 C C . VAL A 1 88 ? -11.248 1.120 6.197 1.00 86.56 88 VAL A C 1
ATOM 688 O O . VAL A 1 88 ? -10.984 1.783 7.196 1.00 86.56 88 VAL A O 1
ATOM 691 N N . THR A 1 89 ? -12.424 0.521 6.051 1.00 87.00 89 THR A N 1
ATOM 692 C CA . THR A 1 89 ? -13.424 0.443 7.118 1.00 87.00 89 THR A CA 1
ATOM 693 C C . THR A 1 89 ? -13.449 -0.955 7.714 1.00 87.00 89 THR A C 1
ATOM 695 O O . THR A 1 89 ? -13.325 -1.958 7.015 1.00 87.00 89 THR A O 1
ATOM 698 N N . VAL A 1 90 ? -13.601 -1.007 9.033 1.00 82.69 90 VAL A N 1
ATOM 699 C CA . VAL A 1 90 ? -13.796 -2.221 9.819 1.00 82.69 90 VAL A CA 1
ATOM 700 C C . VAL A 1 90 ? -15.074 -2.016 10.607 1.00 82.69 90 VAL A C 1
ATOM 702 O O . VAL A 1 90 ? -15.092 -1.246 11.569 1.00 82.69 90 VAL A O 1
ATOM 705 N N . LEU A 1 91 ? -16.147 -2.666 10.180 1.00 82.62 91 LEU A N 1
ATOM 706 C CA . LEU A 1 91 ? -17.465 -2.541 10.795 1.00 82.62 91 LEU A CA 1
ATOM 707 C C . LEU A 1 91 ? -17.844 -3.862 11.453 1.00 82.62 91 LEU A C 1
ATOM 709 O O . LEU A 1 91 ? -17.625 -4.922 10.874 1.00 82.62 91 LEU A O 1
ATOM 713 N N . SER A 1 92 ? -18.412 -3.808 12.656 1.00 77.12 92 SER A N 1
ATOM 714 C CA . SER A 1 92 ? -18.994 -5.001 13.276 1.00 77.12 92 SER A CA 1
ATOM 715 C C . SER A 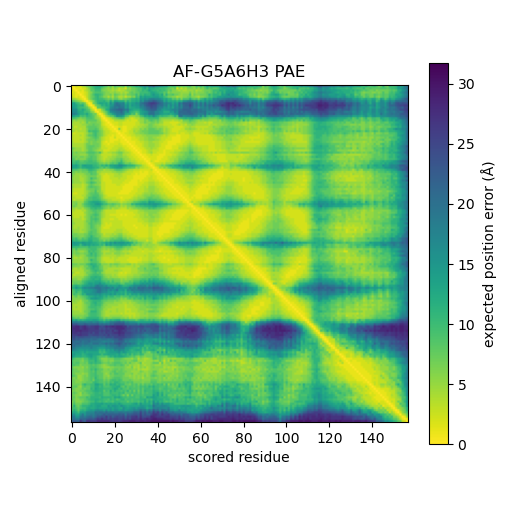1 92 ? -20.274 -5.383 12.538 1.00 77.12 92 SER A C 1
ATOM 717 O O . SER A 1 92 ? -21.089 -4.515 12.215 1.00 77.12 92 SER A O 1
ATOM 719 N N . VAL A 1 93 ? -20.471 -6.672 12.275 1.00 79.31 93 VAL A N 1
ATOM 720 C CA . VAL A 1 93 ? -21.717 -7.157 11.679 1.00 79.31 93 VAL A CA 1
ATOM 721 C C . VAL A 1 93 ? -22.746 -7.300 12.795 1.00 79.31 93 VAL A C 1
ATOM 723 O O . VAL A 1 93 ? -22.674 -8.222 13.602 1.00 79.31 93 VAL A O 1
ATOM 726 N N . ALA A 1 94 ? -23.722 -6.389 12.841 1.00 76.06 94 ALA A N 1
ATOM 727 C CA . ALA A 1 94 ? -24.705 -6.312 13.927 1.00 76.06 94 ALA A CA 1
ATOM 728 C C . ALA A 1 94 ? -25.460 -7.633 14.183 1.00 76.06 94 ALA A C 1
ATOM 730 O O . ALA A 1 94 ? -25.837 -7.919 15.315 1.00 76.06 94 ALA A O 1
ATOM 731 N N . SER A 1 95 ? -25.662 -8.448 13.145 1.00 79.06 95 SER A N 1
ATOM 732 C CA . SER A 1 95 ? -26.359 -9.734 13.229 1.00 79.06 95 SER A CA 1
ATOM 733 C C . SER A 1 95 ? -25.474 -10.916 13.639 1.00 79.06 95 SER A C 1
ATOM 735 O O . SER A 1 95 ? -26.006 -11.997 13.876 1.00 79.06 95 SER A O 1
ATOM 737 N N . MET A 1 96 ? -24.146 -10.757 13.693 1.00 76.75 96 MET A N 1
ATOM 738 C CA . MET A 1 96 ? -23.200 -11.847 13.962 1.00 76.75 96 MET A CA 1
ATOM 739 C C . MET A 1 96 ? -22.070 -11.380 14.893 1.00 76.75 96 MET A C 1
ATOM 741 O O . MET A 1 96 ? -21.050 -10.867 14.423 1.00 76.75 96 MET A O 1
ATOM 745 N N . PRO A 1 97 ? -22.223 -11.573 16.216 1.00 71.69 97 PRO A N 1
ATOM 746 C CA . PRO A 1 97 ? -21.186 -11.250 17.190 1.00 71.69 97 PRO A CA 1
ATOM 747 C C . PRO A 1 97 ? -19.858 -11.931 16.839 1.00 71.69 97 PRO A C 1
ATOM 749 O O . P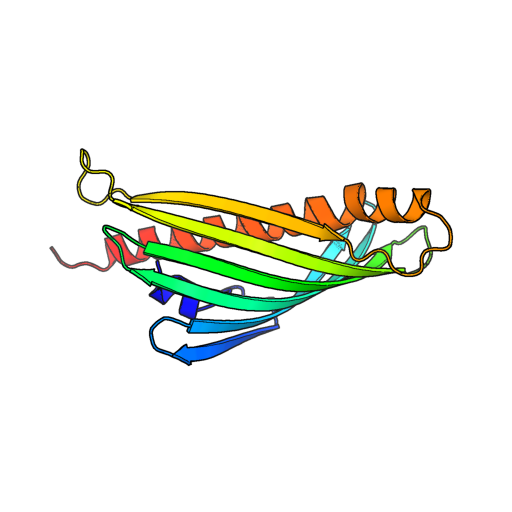RO A 1 97 ? -19.817 -13.129 16.573 1.00 71.69 97 PRO A O 1
ATOM 752 N N . GLY A 1 98 ? -18.770 -11.160 16.823 1.00 70.50 98 GLY A N 1
ATOM 753 C CA . GLY A 1 98 ? -17.433 -11.654 16.474 1.00 70.50 98 GLY A CA 1
ATOM 754 C C . GLY A 1 98 ? -17.100 -11.626 14.978 1.00 70.50 98 GLY A C 1
ATOM 755 O O . GLY A 1 98 ? -15.945 -11.858 14.626 1.00 70.50 98 GLY A O 1
ATOM 756 N N . MET A 1 99 ? -18.053 -11.288 14.100 1.00 72.69 99 MET A N 1
ATOM 757 C CA . MET A 1 99 ? -17.766 -11.028 12.688 1.00 72.69 99 MET A CA 1
ATOM 758 C C . MET A 1 99 ? -17.596 -9.536 12.408 1.00 72.69 99 MET A C 1
ATOM 760 O O . MET A 1 99 ? -18.376 -8.695 12.857 1.00 72.69 99 MET A O 1
ATOM 764 N N . CYS A 1 100 ? -16.592 -9.219 11.594 1.00 75.75 100 CYS A N 1
ATOM 765 C CA . CYS A 1 100 ? -16.336 -7.872 11.105 1.00 75.75 100 CYS A CA 1
ATOM 766 C C . CYS A 1 100 ? -16.347 -7.864 9.576 1.00 75.75 100 CYS A C 1
ATOM 768 O O . CYS A 1 100 ? -15.799 -8.763 8.939 1.00 75.75 100 CYS A O 1
ATOM 770 N N . GLN A 1 101 ? -16.918 -6.818 8.989 1.00 81.31 101 GLN A N 1
ATOM 771 C CA . GLN A 1 101 ? -16.792 -6.516 7.574 1.00 81.31 101 GLN A CA 1
ATOM 772 C C . GLN A 1 101 ? -15.609 -5.573 7.362 1.00 81.31 101 GLN A C 1
ATOM 774 O O . GLN A 1 101 ? -15.531 -4.508 7.979 1.00 81.31 101 GLN A O 1
ATOM 779 N N . LEU A 1 102 ? -14.701 -5.972 6.473 1.00 81.62 102 LEU A N 1
ATOM 780 C CA . LEU A 1 102 ? -13.580 -5.163 6.019 1.00 81.62 102 LEU A CA 1
ATOM 781 C C . LEU A 1 102 ? -13.881 -4.650 4.610 1.00 81.62 102 LEU A C 1
ATOM 783 O O . LEU A 1 102 ? -14.082 -5.446 3.693 1.00 81.62 102 LEU A O 1
ATOM 787 N N . GLN A 1 103 ? -13.893 -3.335 4.426 1.00 85.44 103 GLN A N 1
ATOM 788 C CA . GLN A 1 103 ? -14.012 -2.722 3.106 1.00 85.44 103 GLN A CA 1
ATOM 789 C C . GLN A 1 103 ? -12.832 -1.791 2.879 1.00 85.44 103 GLN A C 1
ATOM 791 O O . GLN A 1 103 ? -12.505 -0.977 3.734 1.00 85.44 103 GLN A O 1
ATOM 796 N N . THR A 1 104 ? -12.224 -1.868 1.703 1.00 83.19 104 THR A N 1
ATOM 797 C CA . THR A 1 104 ? -11.111 -0.994 1.336 1.00 83.19 104 THR A CA 1
ATOM 798 C C . THR A 1 104 ? -11.387 -0.364 -0.006 1.00 83.19 104 THR A C 1
ATOM 800 O O . THR A 1 104 ? -11.765 -1.045 -0.961 1.00 83.19 104 THR A O 1
ATOM 803 N N . VAL A 1 105 ? -11.138 0.932 -0.084 1.00 88.19 105 VAL A N 1
ATOM 804 C CA . VAL A 1 105 ? -11.178 1.698 -1.321 1.00 88.19 105 VAL A CA 1
ATOM 805 C C . VAL A 1 105 ? -9.871 2.460 -1.398 1.00 88.19 105 VAL A C 1
ATOM 807 O O . VAL A 1 105 ? -9.585 3.258 -0.515 1.00 88.19 105 VAL A O 1
ATOM 810 N N . ILE A 1 106 ? -9.075 2.204 -2.435 1.00 83.75 106 ILE A N 1
ATOM 811 C CA . ILE A 1 106 ? -7.819 2.910 -2.698 1.00 83.75 106 ILE A CA 1
ATOM 812 C C . ILE A 1 106 ? -7.884 3.455 -4.116 1.00 83.75 106 ILE A C 1
ATOM 814 O O . ILE A 1 106 ? -8.156 2.717 -5.064 1.00 83.75 106 ILE A O 1
ATOM 818 N N . ARG A 1 107 ? -7.625 4.751 -4.257 1.00 87.88 107 ARG A N 1
ATOM 819 C CA . ARG A 1 107 ? -7.453 5.413 -5.541 1.00 87.88 107 ARG A CA 1
ATOM 820 C C . ARG A 1 107 ? -5.969 5.595 -5.793 1.00 87.88 107 ARG A C 1
ATOM 822 O O . ARG A 1 107 ? -5.284 6.246 -5.015 1.00 87.88 107 ARG A O 1
ATOM 829 N N . LEU A 1 108 ? -5.502 5.032 -6.900 1.00 85.12 108 LEU A N 1
ATOM 830 C CA . LEU A 1 108 ? -4.148 5.224 -7.391 1.00 85.12 108 LEU A CA 1
ATOM 831 C C . LEU A 1 108 ? -4.136 6.404 -8.364 1.00 85.12 108 LEU A C 1
ATOM 833 O O . LEU A 1 108 ? -4.909 6.438 -9.322 1.00 85.12 108 LEU A O 1
ATOM 837 N N . GLN A 1 109 ? -3.253 7.359 -8.122 1.00 85.75 109 GLN A N 1
ATOM 838 C CA . GLN A 1 109 ? -2.957 8.471 -9.004 1.00 85.75 109 GLN A CA 1
ATOM 839 C C . GLN A 1 109 ? -1.508 8.346 -9.468 1.00 85.75 109 GLN A C 1
ATOM 841 O O . GLN A 1 109 ? -0.569 8.353 -8.673 1.00 85.75 109 GLN A O 1
ATOM 846 N N . SER A 1 110 ? -1.327 8.226 -10.774 1.00 75.81 110 SER A N 1
ATOM 847 C CA . SER A 1 110 ? -0.016 8.345 -11.398 1.00 75.81 110 SER A CA 1
ATOM 848 C C . SER A 1 110 ? 0.379 9.821 -11.416 1.00 75.81 110 SER A C 1
ATOM 850 O O . SER A 1 110 ? -0.440 10.672 -11.769 1.00 75.81 110 SER A O 1
ATOM 852 N N . SER A 1 111 ? 1.601 10.144 -10.987 1.00 67.69 111 SER A N 1
ATOM 853 C CA . SER A 1 111 ? 2.143 11.473 -11.258 1.00 67.69 111 SER A CA 1
ATOM 854 C C . SER A 1 111 ? 2.464 11.538 -12.746 1.00 67.69 111 SER A C 1
ATOM 856 O O . SER A 1 111 ? 3.287 10.759 -13.226 1.00 67.69 111 SER A O 1
ATOM 858 N N . GLU A 1 112 ? 1.855 12.473 -13.470 1.00 57.75 112 GLU A N 1
ATOM 859 C CA . GLU A 1 112 ? 2.301 12.823 -14.819 1.00 57.75 112 GLU A CA 1
ATOM 860 C C . GLU A 1 112 ? 3.737 13.355 -14.706 1.00 57.75 112 GLU A C 1
ATOM 862 O O . GLU A 1 112 ? 3.962 14.471 -14.245 1.00 57.75 112 GLU A O 1
ATOM 867 N N . SER A 1 113 ? 4.740 12.530 -15.000 1.00 48.59 113 SER A N 1
ATOM 868 C CA . SER A 1 113 ? 6.132 12.973 -14.991 1.00 48.59 113 SER A CA 1
ATOM 869 C C . SER A 1 113 ? 6.985 12.162 -15.962 1.00 48.59 113 SER A C 1
ATOM 871 O O . SER A 1 113 ? 7.263 10.986 -15.739 1.00 48.59 113 SER A O 1
ATOM 873 N N . MET A 1 114 ? 7.419 12.862 -17.017 1.00 46.56 114 MET A N 1
ATOM 874 C CA . MET A 1 114 ? 8.681 12.682 -17.751 1.00 46.56 114 MET A CA 1
ATOM 875 C C . MET A 1 114 ? 8.908 11.364 -18.509 1.00 46.56 114 MET A C 1
ATOM 877 O O . MET A 1 114 ? 10.048 11.054 -18.844 1.00 46.56 114 MET A O 1
ATOM 881 N N . MET A 1 115 ? 7.875 10.606 -18.876 1.00 48.88 115 MET A N 1
ATOM 882 C CA . MET A 1 115 ? 8.017 9.781 -20.079 1.00 48.88 115 MET A CA 1
ATOM 883 C C . MET A 1 115 ? 7.640 10.641 -21.277 1.00 48.88 115 MET A C 1
ATOM 885 O O . MET A 1 115 ? 6.506 11.095 -21.383 1.00 48.88 115 MET A O 1
ATOM 889 N N . ASN A 1 116 ? 8.591 10.844 -22.188 1.00 51.56 116 ASN A N 1
ATOM 890 C CA . ASN A 1 116 ? 8.375 11.555 -23.453 1.00 51.56 116 ASN A CA 1
ATOM 891 C C . ASN A 1 116 ? 7.322 10.881 -24.358 1.00 51.56 116 ASN A C 1
ATOM 893 O O . ASN A 1 116 ? 7.002 11.422 -25.412 1.00 51.56 116 ASN A O 1
ATOM 897 N N . ASP A 1 117 ? 6.791 9.720 -23.958 1.00 57.03 117 ASP A N 1
ATOM 898 C CA . ASP A 1 117 ? 5.791 8.970 -24.701 1.00 57.03 117 ASP A CA 1
ATOM 899 C C . ASP A 1 117 ? 4.698 8.389 -23.761 1.00 57.03 117 ASP A C 1
ATOM 901 O O . ASP A 1 117 ? 4.988 7.538 -22.900 1.00 57.03 117 ASP A O 1
ATOM 905 N N . PRO A 1 118 ? 3.435 8.847 -23.891 1.00 58.44 118 PRO A N 1
ATOM 906 C CA . PRO A 1 118 ? 2.307 8.400 -23.073 1.00 58.44 118 PRO A CA 1
ATOM 907 C C . PRO A 1 118 ? 1.971 6.909 -23.244 1.00 58.44 118 PRO A C 1
ATOM 909 O O . PRO A 1 118 ? 1.419 6.311 -22.317 1.00 58.44 118 PRO A O 1
ATOM 912 N N . ALA A 1 119 ? 2.337 6.273 -24.364 1.00 58.53 119 ALA A N 1
ATOM 913 C CA . ALA A 1 119 ? 2.075 4.847 -24.581 1.00 58.53 119 ALA A CA 1
ATOM 914 C C . ALA A 1 119 ? 2.903 3.957 -23.634 1.00 58.53 119 ALA A C 1
ATOM 916 O O . ALA A 1 119 ? 2.376 3.036 -23.008 1.00 58.53 119 ALA A O 1
ATOM 917 N N . SER A 1 120 ? 4.184 4.281 -23.446 1.00 60.47 120 SER A N 1
ATOM 918 C CA . SER A 1 120 ? 5.081 3.583 -22.513 1.00 60.47 120 SER A CA 1
ATOM 919 C C . SER A 1 120 ? 4.704 3.775 -21.038 1.00 60.47 120 SER A C 1
ATOM 921 O O . SER A 1 120 ? 4.884 2.857 -20.238 1.00 60.47 120 SER A O 1
ATOM 923 N N . SER A 1 121 ? 4.113 4.922 -20.679 1.00 61.72 121 SER A N 1
ATOM 924 C CA . SER A 1 121 ? 3.584 5.154 -19.322 1.00 61.72 121 SER A CA 1
ATOM 925 C C . SER A 1 121 ? 2.373 4.276 -19.012 1.00 61.72 121 SER A C 1
ATOM 927 O O . SER A 1 121 ? 2.264 3.736 -17.911 1.00 61.72 121 SER A O 1
ATOM 929 N N . LEU A 1 122 ? 1.469 4.112 -19.983 1.00 63.84 122 LEU A N 1
ATOM 930 C CA . LEU A 1 122 ? 0.272 3.286 -19.825 1.00 63.84 122 LEU A CA 1
ATOM 931 C C . LEU A 1 122 ? 0.615 1.797 -19.700 1.00 63.84 122 LEU A C 1
ATOM 933 O O . LEU A 1 122 ? 0.041 1.131 -18.842 1.00 63.84 122 LEU A O 1
ATOM 937 N N . LEU A 1 123 ? 1.592 1.310 -20.474 1.00 65.81 123 LEU A N 1
ATOM 938 C CA . LEU A 1 123 ? 2.083 -0.072 -20.389 1.00 65.81 123 LEU A CA 1
ATOM 939 C C . LEU A 1 123 ? 2.746 -0.367 -19.033 1.00 65.81 123 LEU A C 1
ATOM 941 O O . LEU A 1 123 ? 2.439 -1.369 -18.393 1.00 65.81 123 LEU A O 1
ATOM 945 N N . GLY A 1 124 ? 3.594 0.535 -18.522 1.00 69.44 124 GLY A N 1
ATOM 946 C CA . GLY A 1 124 ? 4.181 0.381 -17.182 1.00 69.44 124 GLY A CA 1
ATOM 947 C C . GLY A 1 124 ? 3.130 0.365 -16.061 1.00 69.44 124 GLY A C 1
ATOM 948 O O . GLY A 1 124 ? 3.251 -0.387 -15.088 1.00 69.44 124 GLY A O 1
ATOM 949 N N . LEU A 1 125 ? 2.058 1.153 -16.210 1.00 72.12 125 LEU A N 1
ATOM 950 C CA . LEU A 1 125 ? 0.935 1.168 -15.272 1.00 72.12 125 LEU A CA 1
ATOM 951 C C . LEU A 1 125 ? 0.120 -0.134 -15.307 1.00 72.12 125 LEU A C 1
ATOM 953 O O . LEU A 1 125 ? -0.150 -0.698 -14.242 1.00 72.12 125 LEU A O 1
ATOM 957 N N . SER A 1 126 ? -0.270 -0.610 -16.495 1.00 74.62 126 SER A N 1
ATOM 958 C CA . SER A 1 126 ? -1.107 -1.808 -16.651 1.00 74.62 126 SER A CA 1
ATOM 959 C C . SER A 1 126 ? -0.370 -3.101 -16.334 1.00 74.62 126 SER A C 1
ATOM 961 O O . SER A 1 126 ? -0.951 -3.976 -15.690 1.00 74.62 126 SER A O 1
ATOM 963 N N . ASP A 1 127 ? 0.894 -3.202 -16.740 1.00 77.69 127 ASP A N 1
ATOM 964 C CA . ASP A 1 127 ? 1.609 -4.481 -16.772 1.00 77.69 127 ASP A CA 1
ATOM 965 C C . ASP A 1 127 ? 2.463 -4.695 -15.520 1.00 77.69 127 ASP A C 1
ATOM 967 O O . ASP A 1 127 ? 2.769 -5.830 -15.161 1.00 77.69 127 ASP A O 1
ATOM 971 N N . VAL A 1 128 ? 2.835 -3.614 -14.822 1.00 77.94 128 VAL A N 1
ATOM 972 C CA . VAL A 1 128 ? 3.720 -3.689 -13.650 1.00 77.94 128 VAL A CA 1
ATOM 973 C C . VAL A 1 128 ? 3.062 -3.125 -12.397 1.00 77.94 128 VAL A C 1
ATOM 975 O O . VAL A 1 128 ? 2.929 -3.836 -11.399 1.00 77.94 128 VAL A O 1
ATOM 978 N N . ILE A 1 129 ? 2.617 -1.867 -12.427 1.00 79.25 129 ILE A N 1
ATOM 979 C CA . ILE A 1 129 ? 2.168 -1.172 -11.209 1.00 79.25 129 ILE A CA 1
ATOM 980 C C . ILE A 1 129 ? 0.860 -1.763 -10.676 1.00 79.25 129 ILE A C 1
ATOM 982 O O . ILE A 1 129 ? 0.770 -2.101 -9.494 1.00 79.25 129 ILE A O 1
ATOM 986 N N . ILE A 1 130 ? -0.159 -1.916 -11.526 1.00 79.50 130 ILE A N 1
ATOM 987 C CA . ILE A 1 130 ? -1.465 -2.438 -11.106 1.00 79.50 130 ILE A CA 1
ATOM 988 C C . ILE A 1 130 ? -1.357 -3.883 -10.571 1.00 79.50 130 ILE A C 1
ATOM 990 O O . ILE A 1 130 ? -1.891 -4.143 -9.485 1.00 79.50 130 ILE A O 1
ATOM 994 N N . PRO A 1 131 ? -0.683 -4.832 -11.254 1.00 79.69 131 PRO A N 1
ATOM 995 C CA . PRO A 1 131 ? -0.486 -6.184 -10.734 1.00 79.69 131 PRO A CA 1
ATOM 996 C C . PRO A 1 131 ? 0.278 -6.211 -9.408 1.00 79.69 131 PRO A C 1
ATOM 998 O O . PRO A 1 131 ? -0.188 -6.836 -8.452 1.00 79.69 131 PRO A O 1
ATOM 1001 N N . ALA A 1 132 ? 1.391 -5.477 -9.304 1.00 74.00 132 ALA A N 1
ATOM 1002 C CA . ALA A 1 132 ? 2.188 -5.426 -8.081 1.00 74.00 132 ALA A CA 1
ATOM 1003 C C . ALA A 1 132 ? 1.397 -4.827 -6.907 1.00 74.00 132 ALA A C 1
ATOM 1005 O O . ALA A 1 132 ? 1.404 -5.385 -5.807 1.00 74.00 132 ALA A O 1
ATOM 1006 N N . LEU A 1 133 ? 0.637 -3.750 -7.135 1.00 75.06 133 LEU A N 1
ATOM 1007 C CA . LEU A 1 133 ? -0.227 -3.155 -6.114 1.00 75.06 133 LEU A CA 1
ATOM 1008 C C . LEU A 1 133 ? -1.315 -4.135 -5.654 1.00 75.06 133 LEU A C 1
ATOM 1010 O O . LEU A 1 133 ? -1.548 -4.280 -4.453 1.00 75.06 133 LEU A O 1
ATOM 1014 N N . ARG A 1 134 ? -1.957 -4.855 -6.584 1.00 77.56 134 ARG A N 1
ATOM 1015 C CA . ARG A 1 134 ? -2.945 -5.892 -6.241 1.00 77.56 134 ARG A CA 1
ATOM 1016 C C . ARG A 1 134 ? -2.329 -7.004 -5.400 1.00 77.56 134 ARG A C 1
ATOM 1018 O O . ARG A 1 134 ? -2.969 -7.448 -4.448 1.00 77.56 134 ARG A O 1
ATOM 1025 N N . MET A 1 135 ? -1.114 -7.445 -5.724 1.00 74.75 135 MET A N 1
ATOM 1026 C CA . MET A 1 135 ? -0.405 -8.442 -4.921 1.00 74.75 135 MET A CA 1
ATOM 1027 C C . MET A 1 135 ? -0.115 -7.925 -3.514 1.00 74.75 135 MET A C 1
ATOM 1029 O O . MET A 1 135 ? -0.446 -8.601 -2.545 1.00 74.75 135 MET A O 1
ATOM 1033 N N . VAL A 1 136 ? 0.408 -6.702 -3.382 1.00 72.75 136 VAL A N 1
ATOM 1034 C CA . VAL A 1 136 ? 0.665 -6.077 -2.074 1.00 72.75 136 VAL A CA 1
ATOM 1035 C C . VAL A 1 136 ? -0.613 -5.996 -1.242 1.00 72.75 136 VAL A C 1
ATOM 1037 O O . VAL A 1 136 ? -0.602 -6.358 -0.066 1.00 72.75 136 VAL A O 1
ATOM 1040 N N . LEU A 1 137 ? -1.725 -5.564 -1.844 1.00 74.38 137 LEU A N 1
ATOM 1041 C CA . LEU A 1 137 ? -3.015 -5.499 -1.160 1.00 74.38 137 LEU A CA 1
ATOM 1042 C C . LEU A 1 137 ? -3.488 -6.891 -0.721 1.00 74.38 137 LEU A C 1
ATOM 1044 O O . LEU A 1 137 ? -3.839 -7.059 0.444 1.00 74.38 137 LEU A O 1
ATOM 1048 N N . ARG A 1 138 ? -3.442 -7.905 -1.598 1.00 72.88 138 ARG A N 1
ATOM 1049 C CA . ARG A 1 138 ? -3.812 -9.291 -1.244 1.00 72.88 138 ARG A CA 1
ATOM 1050 C C . ARG A 1 138 ? -2.971 -9.846 -0.102 1.00 72.88 138 ARG A C 1
ATOM 1052 O O .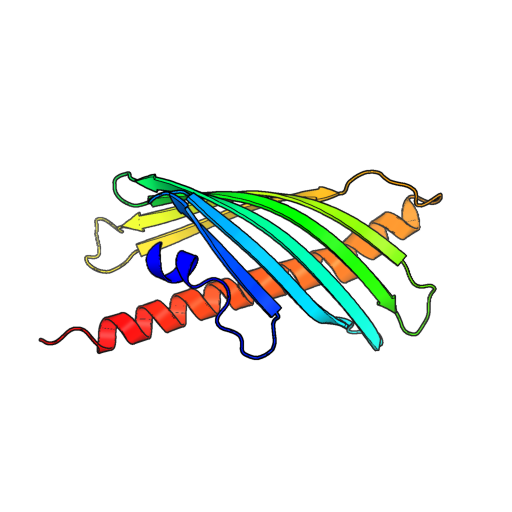 ARG A 1 138 ? -3.538 -10.398 0.836 1.00 72.88 138 ARG A O 1
ATOM 1059 N N . SER A 1 139 ? -1.654 -9.670 -0.146 1.00 69.62 139 SER A N 1
ATOM 1060 C CA . SER A 1 139 ? -0.763 -10.130 0.922 1.00 69.62 139 SER A CA 1
ATOM 1061 C C . SER A 1 139 ? -1.100 -9.465 2.258 1.00 69.62 139 SER A C 1
ATOM 1063 O O . SER A 1 139 ? -1.089 -10.125 3.295 1.00 69.62 139 SER A O 1
ATOM 1065 N N . ARG A 1 140 ? -1.474 -8.177 2.245 1.00 69.19 140 ARG A N 1
ATOM 1066 C CA . ARG A 1 140 ? -1.917 -7.463 3.453 1.00 69.19 140 ARG A CA 1
ATOM 1067 C C . ARG A 1 140 ? -3.240 -8.000 3.997 1.00 69.19 140 ARG A C 1
ATOM 1069 O O . ARG A 1 140 ? -3.344 -8.174 5.207 1.00 69.19 140 ARG A O 1
ATOM 1076 N N . TYR A 1 141 ? -4.212 -8.310 3.139 1.00 69.12 141 TYR A N 1
ATOM 1077 C CA . TYR A 1 141 ? -5.457 -8.954 3.574 1.00 69.12 141 TYR A CA 1
ATOM 1078 C C . TYR A 1 141 ? -5.213 -10.327 4.193 1.00 69.12 141 TYR A C 1
ATOM 1080 O O . TYR A 1 141 ? -5.681 -10.585 5.294 1.00 69.12 141 TYR A O 1
ATOM 1088 N N . GLN A 1 142 ? -4.412 -11.172 3.542 1.00 67.06 142 GLN A N 1
ATOM 1089 C CA . GLN A 1 142 ? -4.087 -12.500 4.069 1.00 67.06 142 GLN A CA 1
ATOM 1090 C C . GLN A 1 142 ? -3.388 -12.430 5.429 1.00 67.06 142 GLN A C 1
ATOM 1092 O O . GLN A 1 142 ? -3.625 -13.271 6.292 1.00 67.06 142 GLN A O 1
ATOM 1097 N N . LEU A 1 143 ? -2.516 -11.440 5.626 1.00 67.94 143 LEU A N 1
ATOM 1098 C CA . LEU A 1 143 ? -1.842 -11.222 6.902 1.00 67.94 143 LEU A CA 1
ATOM 1099 C C . LEU A 1 143 ? -2.834 -10.821 7.992 1.00 67.94 143 LEU A C 1
ATOM 1101 O O . LEU A 1 143 ? -2.774 -11.348 9.099 1.00 67.94 143 LEU A O 1
ATOM 1105 N N . VAL A 1 144 ? -3.755 -9.916 7.667 1.00 68.19 144 VAL A N 1
ATOM 1106 C CA . VAL A 1 144 ? -4.838 -9.514 8.565 1.00 68.19 144 VAL A CA 1
ATOM 1107 C C . VAL A 1 144 ? -5.706 -10.712 8.944 1.00 68.19 144 VAL A C 1
ATOM 1109 O O . VAL A 1 144 ? -5.935 -10.925 10.133 1.0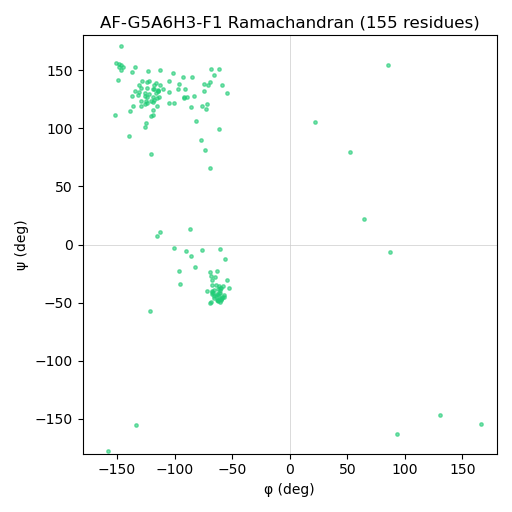0 68.19 144 VAL A O 1
ATOM 1112 N N . ASP A 1 145 ? -6.127 -11.518 7.971 1.00 68.81 145 ASP A N 1
ATOM 1113 C CA . ASP A 1 145 ? -6.944 -12.708 8.214 1.00 68.81 145 ASP A CA 1
ATOM 1114 C C . ASP A 1 145 ? -6.213 -13.703 9.120 1.00 68.81 145 ASP A C 1
ATOM 1116 O O . ASP A 1 145 ? -6.776 -14.169 10.109 1.00 68.81 145 ASP A O 1
ATOM 1120 N N . LYS A 1 146 ? -4.931 -13.977 8.842 1.00 64.06 146 LYS A N 1
ATOM 1121 C CA . LYS A 1 146 ? -4.098 -14.854 9.679 1.00 64.06 146 LYS A CA 1
ATOM 1122 C C . LYS A 1 146 ? -3.965 -14.326 11.106 1.00 64.06 146 LYS A C 1
ATOM 1124 O O . LYS A 1 146 ? -4.234 -15.064 12.046 1.00 64.06 146 LYS A O 1
ATOM 1129 N N . ALA A 1 147 ? -3.625 -13.049 11.278 1.00 64.75 147 ALA A N 1
ATOM 1130 C CA . ALA A 1 147 ? -3.474 -12.446 12.601 1.00 64.75 147 ALA A CA 1
ATOM 1131 C C . ALA A 1 147 ? -4.786 -12.465 13.404 1.00 64.75 147 ALA A C 1
ATOM 1133 O O . ALA A 1 147 ? -4.773 -12.701 14.612 1.00 64.75 147 ALA A O 1
ATOM 1134 N N . LEU A 1 148 ? -5.928 -12.244 12.743 1.00 65.06 148 LEU A N 1
ATOM 1135 C CA . LEU A 1 148 ? -7.243 -12.346 13.376 1.00 65.06 148 LEU A CA 1
ATOM 1136 C C . LEU A 1 148 ? -7.556 -13.788 13.796 1.00 65.06 148 LEU A C 1
ATOM 1138 O O . LEU A 1 148 ? -7.962 -14.005 14.939 1.00 65.06 148 LEU A O 1
ATOM 1142 N N . LEU A 1 149 ? -7.315 -14.768 12.920 1.00 65.75 149 LEU A N 1
ATOM 1143 C CA . LEU A 1 149 ? -7.498 -16.189 13.231 1.00 65.75 149 LEU A CA 1
ATOM 1144 C C . LEU A 1 149 ? -6.626 -16.625 14.414 1.00 65.75 149 LEU A C 1
ATOM 1146 O O . LEU A 1 149 ? -7.134 -17.254 15.342 1.00 65.75 149 LEU A O 1
ATOM 1150 N N . ASP A 1 150 ? -5.354 -16.237 14.436 1.00 61.59 150 ASP A N 1
ATOM 1151 C CA . ASP A 1 150 ? -4.441 -16.574 15.529 1.00 61.59 150 ASP A CA 1
ATOM 1152 C C . ASP A 1 150 ? -4.860 -15.900 16.847 1.00 61.59 150 ASP A C 1
ATOM 1154 O O . ASP A 1 150 ? -4.853 -16.541 17.898 1.00 61.59 150 ASP A O 1
ATOM 1158 N N . SER A 1 151 ? -5.332 -14.647 16.801 1.00 59.78 151 SER A N 1
ATOM 1159 C CA . SER A 1 151 ? -5.843 -13.949 17.992 1.00 59.78 151 SER A CA 1
ATOM 1160 C C . SER A 1 151 ? -7.096 -14.606 18.578 1.00 59.78 151 SER A C 1
ATOM 1162 O O . SER A 1 151 ? -7.239 -14.676 19.796 1.00 59.78 151 SER A O 1
ATOM 1164 N N . SER A 1 152 ? -7.971 -15.157 17.728 1.00 59.00 152 SER A N 1
ATOM 1165 C CA . SER A 1 152 ? -9.174 -15.867 18.178 1.00 59.00 152 SER A CA 1
ATOM 1166 C C . SER A 1 152 ? -8.854 -17.189 18.880 1.00 59.00 152 SER A C 1
ATOM 1168 O O . SER A 1 152 ? -9.600 -17.617 19.754 1.00 59.00 152 SER A O 1
ATOM 1170 N N . ARG A 1 153 ? -7.721 -17.815 18.538 1.00 58.09 153 ARG A N 1
ATOM 1171 C CA . ARG A 1 153 ? -7.237 -19.052 19.169 1.00 58.09 153 ARG A CA 1
ATOM 1172 C C . ARG A 1 153 ? -6.488 -18.807 20.478 1.00 58.09 153 ARG A C 1
ATOM 1174 O O . ARG A 1 153 ? -6.330 -19.737 21.260 1.00 58.09 153 ARG A O 1
ATOM 1181 N N . ALA A 1 154 ? -6.019 -17.581 20.702 1.00 54.16 154 ALA A N 1
ATOM 1182 C CA . ALA A 1 154 ? -5.290 -17.181 21.902 1.00 54.16 154 ALA A CA 1
ATOM 1183 C C . ALA A 1 154 ? -6.197 -16.647 23.029 1.00 54.16 154 ALA A C 1
ATOM 1185 O O . ALA A 1 154 ? -5.703 -16.382 24.124 1.00 54.16 154 ALA A O 1
ATOM 1186 N N . ALA A 1 155 ? -7.503 -16.483 22.788 1.00 41.59 155 ALA A N 1
ATOM 1187 C CA . ALA A 1 155 ? -8.459 -16.131 23.833 1.00 41.59 155 ALA A CA 1
ATOM 1188 C C . ALA A 1 155 ? -8.773 -17.375 24.694 1.00 41.59 155 ALA A C 1
ATOM 1190 O O . ALA A 1 155 ? -9.257 -18.368 24.143 1.00 41.59 155 ALA A O 1
ATOM 1191 N N . PRO A 1 156 ? -8.498 -17.369 26.013 1.00 41.81 156 PRO A N 1
ATOM 1192 C CA . PRO A 1 156 ? -8.920 -18.459 26.883 1.00 41.81 156 PRO A CA 1
ATOM 1193 C C . PRO A 1 156 ? -10.450 -18.442 27.034 1.00 41.81 156 PRO A C 1
ATOM 1195 O O . PRO A 1 156 ? -11.049 -17.367 27.110 1.00 41.81 156 PRO A O 1
ATOM 1198 N N . LEU A 1 157 ? -11.046 -19.641 27.032 1.00 35.28 157 LEU A N 1
ATOM 1199 C CA . LEU A 1 157 ? -12.449 -19.902 27.388 1.00 35.28 157 LEU A CA 1
ATOM 1200 C C . LEU A 1 157 ? -12.787 -19.377 28.788 1.00 35.28 157 LEU A C 1
ATOM 1202 O O . LEU A 1 157 ? -11.924 -19.520 29.686 1.00 35.28 157 LEU A O 1
#

Nearest PDB structures (foldseek):
  1vju-assembly1_A  TM=5.657E-01  e=3.945E+00  Leishmania major

Mean predicted aligned error: 9.23 Å

Foldseek 3Di:
DVVLVQVPDPDPQKPKDWDDPDPFKIKMWIWHWDAAPQGWIKIKIKIKIWGWDDDQFIKIKIKMKMKIWTDGPPDDIDIWIKIKIWMWTWHDDPVDPPDTDIDTDMDIDTDPDDDPDVVVVVCCCVRPVVVVVVVVVVVSVVSVVVVSVVVVVPDDD

Radius of gyration: 17.65 Å; Cα contacts (8 Å, |Δi|>4): 267; chains: 1; bounding box: 42×33×52 Å

Secondary structure (DSSP, 8-state):
-HHHHHT----TTSEEEEEEEETTEEEEEEEEEEE-TTSEEEEEEEEEEEEEEEESEEEEEEEEEEEEEEEETTS--EEEEEEEEEEEEEEE-TTSTT-EEEEEEEEEEE-----S-HHHHHHHIIIIIHHHHHHHHHHHHHHHHHHHHHHHHSS--

Organism: Phytophthora sojae (strain P6497) (NCBI:txid1094619)